Protein AF-A0A015U3M2-F1 (afdb_monomer_lite)

Secondary structure (DSSP, 8-state):
---HHHHHHHHHHHHHHHHHHS-HHHHHHHHHHHHS----HHHHHHHHGGG-SSHHHHHHTSSS-HHHHHHHHHHHHSS-HHHHHHHHHHHHHHHHHHHS---HHHHHHHTT-S-HHHHHHHHHHHHSS-HHHHHHHHHGGG-

Organism: NCBI:txid1339316

InterPro domains:
  IPR018060 AraC-like, DNA binding HTH domain [PF12833] (63-134)
  IPR018060 AraC-like, DNA binding HTH domain [PS01124] (39-137)
  IPR018060 AraC-like, DNA binding HTH domain [SM00342] (51-135)
  IPR050959 Multiple antibiotic resistance protein MarA-like [PTHR47504] (31-134)

Foldseek 3Di:
DDDVVVVVVVVVVVVCCCVVPDDPVRVCVVCVCVVVDDCDLVNLCVVCLLVDDAPVRSVVSDPDDPVVNQVVCCVVPVDGPRVVSVVVLVVVLLVDLQPDPDDPVRSCVSSVPPDLVSQQVVCCVPVVGGPVCSSCVRVVVVD

Radius of gyration: 20.4 Å; chains: 1; bounding box: 39×46×47 Å

Structure (mmCIF, N/CA/C/O backbone):
data_AF-A0A015U3M2-F1
#
_entry.id   AF-A0A015U3M2-F1
#
loop_
_atom_site.group_PDB
_atom_site.id
_atom_site.type_symbol
_atom_site.label_atom_id
_atom_site.label_alt_id
_atom_site.label_comp_id
_atom_site.label_asym_id
_atom_site.label_entity_id
_atom_site.label_seq_id
_atom_site.pdbx_PDB_ins_code
_atom_site.Cartn_x
_atom_site.Cartn_y
_atom_site.Cartn_z
_atom_site.occupancy
_atom_site.B_iso_or_equiv
_atom_site.auth_seq_id
_atom_site.auth_comp_id
_atom_site.auth_asym_id
_atom_site.auth_atom_id
_atom_site.pdbx_PDB_model_num
ATOM 1 N N . MET A 1 1 ? -11.155 -20.130 -9.141 1.00 50.12 1 MET A N 1
ATOM 2 C CA . MET A 1 1 ? -9.949 -20.982 -9.082 1.00 50.12 1 MET A CA 1
ATOM 3 C C . MET A 1 1 ? -8.779 -20.087 -8.721 1.00 50.12 1 MET A C 1
ATOM 5 O O . MET A 1 1 ? -8.049 -19.676 -9.605 1.00 50.12 1 MET A O 1
ATOM 9 N N . ASP A 1 2 ? -8.677 -19.714 -7.447 1.00 54.12 2 ASP A N 1
ATOM 10 C CA . ASP A 1 2 ? -7.648 -18.795 -6.946 1.00 54.12 2 ASP A CA 1
ATOM 11 C C . ASP A 1 2 ? -6.931 -19.507 -5.792 1.00 54.12 2 ASP A C 1
ATOM 13 O O . ASP A 1 2 ? -7.179 -19.276 -4.612 1.00 54.12 2 ASP A O 1
ATOM 17 N N . CYS A 1 3 ? -6.177 -20.550 -6.148 1.00 82.12 3 CYS A N 1
ATOM 18 C CA . CYS A 1 3 ? -5.460 -21.386 -5.193 1.00 82.12 3 CYS A CA 1
ATOM 19 C C . CYS A 1 3 ? -3.972 -21.095 -5.348 1.00 82.12 3 CYS A C 1
ATOM 21 O O . CYS A 1 3 ? -3.348 -21.538 -6.314 1.00 82.12 3 CYS A O 1
ATOM 23 N N . GLY A 1 4 ? -3.398 -20.360 -4.391 1.00 81.06 4 GLY A N 1
ATOM 24 C CA . GLY A 1 4 ? -1.982 -19.984 -4.416 1.00 81.06 4 GLY A CA 1
ATOM 25 C C . GLY A 1 4 ? -1.049 -21.185 -4.585 1.00 81.06 4 GLY A C 1
ATOM 26 O O . GLY A 1 4 ? -0.100 -21.113 -5.356 1.00 81.06 4 GLY A O 1
ATOM 27 N N . HIS A 1 5 ? -1.378 -22.323 -3.964 1.00 87.00 5 HIS A N 1
ATOM 28 C CA . HIS A 1 5 ? -0.614 -23.563 -4.111 1.00 87.00 5 HIS A CA 1
ATOM 29 C C . HIS A 1 5 ? -0.595 -24.083 -5.558 1.00 87.00 5 HIS A C 1
ATOM 31 O O . HIS A 1 5 ? 0.469 -24.404 -6.086 1.00 87.00 5 HIS A O 1
ATOM 37 N N . PHE A 1 6 ? -1.754 -24.112 -6.225 1.00 88.31 6 PHE A N 1
ATOM 38 C CA . PHE A 1 6 ? -1.851 -24.529 -7.625 1.00 88.31 6 PHE A CA 1
ATOM 39 C C . PHE A 1 6 ? -1.076 -23.581 -8.551 1.00 88.31 6 PHE A C 1
ATOM 41 O O . PHE A 1 6 ? -0.348 -24.034 -9.431 1.00 88.31 6 PHE A O 1
ATOM 48 N N . HIS A 1 7 ? -1.155 -22.268 -8.309 1.00 90.12 7 HIS A N 1
ATOM 49 C CA . HIS A 1 7 ? -0.371 -21.287 -9.062 1.00 90.12 7 HIS A CA 1
ATOM 50 C C . HIS A 1 7 ? 1.137 -21.467 -8.869 1.00 90.12 7 HIS A C 1
ATOM 52 O O . HIS A 1 7 ? 1.882 -21.381 -9.844 1.00 90.12 7 HIS A O 1
ATOM 58 N N . THR A 1 8 ? 1.595 -21.766 -7.650 1.00 91.69 8 THR A N 1
ATOM 59 C CA . THR A 1 8 ? 3.008 -22.069 -7.388 1.00 91.69 8 THR A CA 1
ATOM 60 C C . THR A 1 8 ? 3.470 -23.316 -8.141 1.00 91.69 8 THR A C 1
ATOM 62 O O . THR A 1 8 ? 4.552 -23.296 -8.725 1.00 91.69 8 THR A O 1
ATOM 65 N N . LEU A 1 9 ? 2.655 -24.376 -8.182 1.00 94.19 9 LEU A N 1
ATOM 66 C CA . LEU A 1 9 ? 2.998 -25.604 -8.903 1.00 94.19 9 LEU A CA 1
ATOM 67 C C . LEU A 1 9 ? 3.131 -25.353 -10.413 1.00 94.19 9 LEU A C 1
ATOM 69 O O . LEU A 1 9 ? 4.136 -25.729 -11.012 1.00 94.19 9 LEU A O 1
ATOM 73 N N . LEU A 1 10 ? 2.172 -24.635 -11.008 1.00 94.88 10 LEU A N 1
ATOM 74 C CA . LEU A 1 10 ? 2.225 -24.263 -12.426 1.00 94.88 10 LEU A CA 1
ATOM 75 C C . LEU A 1 10 ? 3.436 -23.381 -12.754 1.00 94.88 10 LEU A C 1
ATOM 77 O O . LEU A 1 10 ? 4.066 -23.554 -13.795 1.00 94.88 10 LEU A O 1
ATOM 81 N N . GLN A 1 11 ? 3.785 -22.442 -11.869 1.00 93.50 11 GLN A N 1
ATOM 82 C CA . GLN A 1 11 ? 4.982 -21.619 -12.043 1.00 93.50 11 GLN A CA 1
ATOM 83 C C . GLN A 1 11 ? 6.251 -22.475 -12.049 1.00 93.50 11 GLN A C 1
ATOM 85 O O . GLN A 1 11 ? 7.113 -22.279 -12.904 1.00 93.50 11 GLN A O 1
ATOM 90 N N 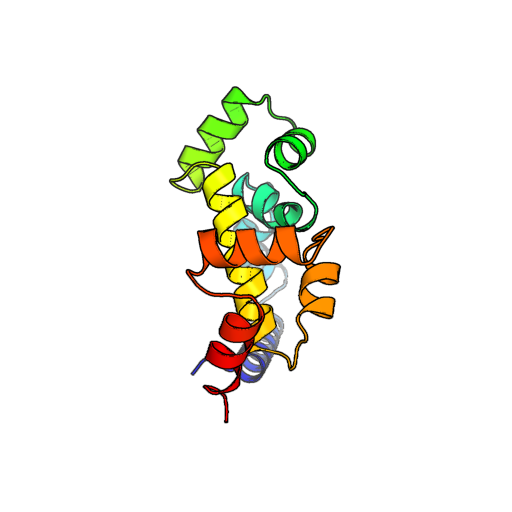. GLN A 1 12 ? 6.371 -23.430 -11.125 1.00 94.81 12 GLN A N 1
ATOM 91 C CA . GLN A 1 12 ? 7.520 -24.335 -11.073 1.00 94.81 12 GLN A CA 1
ATOM 92 C C . GLN A 1 12 ? 7.627 -25.184 -12.341 1.00 94.81 12 GLN A C 1
ATOM 94 O O . GLN A 1 12 ? 8.703 -25.250 -12.935 1.00 94.81 12 GLN A O 1
ATOM 99 N N . GLU A 1 13 ? 6.519 -25.781 -12.783 1.00 96.75 13 GLU A N 1
ATOM 100 C CA . GLU A 1 13 ? 6.469 -26.582 -14.008 1.00 96.75 13 GLU A CA 1
ATOM 101 C C . GLU A 1 13 ? 6.893 -25.764 -15.234 1.00 96.75 13 GLU A C 1
ATOM 103 O O . GLU A 1 13 ? 7.769 -26.188 -15.989 1.00 96.75 13 GLU A O 1
ATOM 108 N N . LEU A 1 14 ? 6.371 -24.543 -15.377 1.00 95.25 14 LEU A N 1
ATOM 109 C CA . LEU A 1 14 ? 6.773 -23.623 -16.438 1.00 95.25 14 LEU A CA 1
ATOM 110 C C . LEU A 1 14 ? 8.288 -23.365 -16.428 1.00 95.25 14 LEU A C 1
ATOM 112 O O . LEU A 1 14 ? 8.923 -23.421 -17.479 1.00 95.25 14 LEU A O 1
ATOM 116 N N . PHE A 1 15 ? 8.896 -23.117 -15.262 1.00 93.75 15 PHE A N 1
ATOM 117 C CA . PHE A 1 15 ? 10.345 -22.907 -15.173 1.00 93.75 15 PHE A CA 1
ATOM 118 C C . PHE A 1 15 ? 11.156 -24.153 -15.546 1.00 93.75 15 PHE A C 1
ATOM 120 O O . PHE A 1 15 ? 12.223 -24.012 -16.149 1.00 93.75 15 PHE A O 1
ATOM 127 N N . PHE A 1 16 ? 10.675 -25.356 -15.221 1.00 95.56 16 PHE A N 1
ATOM 128 C CA . PHE A 1 16 ? 11.313 -26.598 -15.663 1.00 95.56 16 PHE A CA 1
ATOM 129 C C . PHE A 1 16 ? 11.241 -26.761 -17.178 1.00 95.56 16 PHE A C 1
ATOM 131 O O . PHE A 1 16 ? 12.264 -27.053 -17.794 1.00 95.56 16 PHE A O 1
ATOM 138 N N . LEU A 1 17 ? 10.077 -26.513 -17.784 1.00 96.25 17 LEU A N 1
ATOM 139 C CA . LEU A 1 17 ? 9.908 -26.568 -19.236 1.00 96.25 17 LEU A CA 1
ATOM 140 C C . LEU A 1 17 ? 10.824 -25.555 -19.930 1.00 96.25 17 LEU A C 1
ATOM 142 O O . LEU A 1 17 ? 11.570 -25.909 -20.838 1.00 96.25 17 LEU A O 1
ATOM 146 N N . LEU A 1 18 ? 10.846 -24.311 -19.454 1.00 95.75 18 LEU A N 1
ATOM 147 C CA . LEU A 1 18 ? 11.713 -23.278 -20.013 1.00 95.75 18 LEU A CA 1
ATOM 148 C C . LEU A 1 18 ? 13.195 -23.673 -19.939 1.00 95.75 18 LEU A C 1
ATOM 150 O O . LEU A 1 18 ? 13.907 -23.545 -20.927 1.00 95.75 18 LEU A O 1
ATOM 154 N N . ARG A 1 19 ? 13.660 -24.213 -18.807 1.00 93.75 19 ARG A N 1
ATOM 155 C CA . ARG A 1 19 ? 15.057 -24.664 -18.655 1.00 93.75 19 ARG A CA 1
ATOM 156 C C . ARG A 1 19 ? 15.386 -25.947 -19.421 1.00 93.75 19 ARG A C 1
ATOM 158 O O . ARG A 1 19 ? 16.551 -26.160 -19.733 1.00 93.75 19 ARG A O 1
ATOM 165 N N . GLY A 1 20 ? 14.403 -26.816 -19.647 1.00 95.81 20 GLY A N 1
ATOM 166 C CA . GLY A 1 20 ? 14.589 -28.099 -20.324 1.00 95.81 20 GLY A CA 1
ATOM 167 C C . GLY A 1 20 ? 14.564 -27.997 -21.848 1.00 95.81 20 GLY A C 1
ATOM 168 O O . GLY A 1 20 ? 15.225 -28.790 -22.512 1.00 95.81 20 GLY A O 1
ATOM 169 N N . PHE A 1 21 ? 13.820 -27.030 -22.393 1.00 96.69 21 PHE A N 1
ATOM 170 C CA . PHE A 1 21 ? 13.575 -26.912 -23.834 1.00 96.69 21 PHE A CA 1
ATOM 171 C C . PHE A 1 21 ? 14.266 -25.724 -24.514 1.00 96.69 21 PHE A C 1
ATOM 173 O O . PHE A 1 21 ? 14.289 -25.693 -25.740 1.00 96.69 21 PHE A O 1
ATOM 180 N N . TYR A 1 22 ? 14.832 -24.776 -23.761 1.00 95.94 22 TYR A N 1
ATOM 181 C CA . TYR A 1 22 ? 15.478 -23.587 -24.324 1.00 95.94 22 TYR A CA 1
ATOM 182 C C . TYR A 1 22 ? 16.903 -23.416 -23.803 1.00 95.94 22 TYR A C 1
ATOM 184 O O . TYR A 1 22 ? 17.211 -23.708 -22.643 1.00 95.94 22 TYR A O 1
ATOM 192 N N . LEU A 1 23 ? 17.772 -22.892 -24.663 1.00 96.75 23 LEU A N 1
ATOM 193 C CA . LEU A 1 23 ? 19.136 -22.524 -24.310 1.00 96.75 23 LEU A CA 1
ATOM 194 C C . LEU A 1 23 ? 19.156 -21.290 -23.402 1.00 96.75 23 LEU A C 1
ATOM 196 O O . LEU A 1 23 ? 18.218 -20.489 -23.356 1.00 96.75 23 LEU A O 1
ATOM 200 N N . LYS A 1 24 ? 20.266 -21.099 -22.683 1.00 92.81 24 LYS A N 1
ATOM 201 C CA . LYS A 1 24 ? 20.422 -19.955 -21.772 1.00 92.81 24 LYS A CA 1
ATOM 202 C C . LYS A 1 24 ? 20.322 -18.624 -22.510 1.00 92.81 24 LYS A C 1
ATOM 204 O O . LYS A 1 24 ? 19.780 -17.674 -21.957 1.00 92.81 24 LYS A O 1
ATOM 209 N N . GLU A 1 25 ? 20.817 -18.564 -23.738 1.00 93.69 25 GLU A N 1
ATOM 210 C CA . GLU A 1 25 ? 20.817 -17.379 -24.591 1.00 93.69 25 GLU A CA 1
ATOM 211 C C . GLU A 1 25 ? 19.397 -17.037 -25.062 1.00 93.69 25 GLU A C 1
ATOM 213 O O . GLU A 1 25 ? 18.998 -15.875 -25.030 1.00 93.69 25 GLU A O 1
ATOM 218 N N . GLU A 1 26 ? 18.601 -18.047 -25.422 1.00 94.12 26 GLU A N 1
ATOM 219 C CA . GLU A 1 26 ? 17.195 -17.883 -25.813 1.00 94.12 26 GLU A CA 1
ATOM 220 C C . GLU A 1 26 ? 16.346 -17.409 -24.633 1.00 94.12 26 GLU A C 1
ATOM 222 O O . GLU A 1 26 ? 15.552 -16.477 -24.764 1.00 94.12 26 GLU A O 1
ATOM 227 N N . LEU A 1 27 ? 16.564 -17.994 -23.452 1.00 94.19 27 LEU A N 1
ATOM 228 C CA . LEU A 1 27 ? 15.927 -17.536 -22.221 1.00 94.19 27 LEU A CA 1
ATOM 229 C C . LEU A 1 27 ? 16.376 -16.119 -21.852 1.00 94.19 27 LEU A C 1
ATOM 231 O O . LEU A 1 27 ? 15.549 -15.306 -21.448 1.00 94.19 27 LEU A O 1
ATOM 235 N N . ALA A 1 28 ? 17.661 -15.792 -22.009 1.00 89.25 28 ALA A N 1
ATOM 236 C CA . ALA A 1 28 ? 18.166 -14.448 -21.752 1.00 89.25 28 ALA A CA 1
ATOM 237 C C . ALA A 1 28 ? 17.504 -13.415 -22.672 1.00 89.25 28 ALA A C 1
ATOM 239 O O . ALA A 1 28 ? 17.102 -12.363 -22.187 1.00 89.25 28 ALA A O 1
ATOM 240 N N . LEU A 1 29 ? 17.324 -13.725 -23.960 1.00 91.06 29 LEU A N 1
ATOM 241 C CA . LEU A 1 29 ? 16.599 -12.871 -24.905 1.00 91.06 29 LEU A CA 1
ATOM 242 C C . LEU A 1 29 ? 15.116 -12.737 -24.539 1.00 91.06 29 LEU A C 1
ATOM 244 O O . LEU A 1 29 ? 14.593 -11.623 -24.519 1.00 91.06 29 LEU A O 1
ATOM 248 N N . LEU A 1 30 ? 14.455 -13.847 -24.197 1.00 91.38 30 LEU A N 1
ATOM 249 C CA . LEU A 1 30 ? 13.050 -13.866 -23.784 1.00 91.38 30 LEU A CA 1
ATOM 250 C C . LEU A 1 30 ? 12.806 -12.993 -22.544 1.00 91.38 30 LEU A C 1
ATOM 252 O O . LEU A 1 30 ? 11.840 -12.232 -22.495 1.00 91.38 30 LEU A O 1
ATOM 256 N N . PHE A 1 31 ? 13.683 -13.094 -21.544 1.00 89.38 31 PHE A N 1
ATOM 257 C CA . PHE A 1 31 ? 13.555 -12.369 -20.282 1.00 89.38 31 PHE A CA 1
ATOM 258 C C . PHE A 1 31 ? 14.240 -11.003 -20.280 1.00 89.38 31 PHE A C 1
ATOM 260 O O . PHE A 1 31 ? 14.065 -10.257 -19.316 1.00 89.38 31 PHE A O 1
ATOM 267 N N . HIS A 1 32 ? 14.975 -10.639 -21.335 1.00 84.12 32 HIS A N 1
ATOM 268 C CA . HIS A 1 32 ? 15.700 -9.372 -21.411 1.00 84.12 32 HIS A CA 1
ATOM 269 C C . HIS A 1 32 ? 14.816 -8.167 -21.055 1.00 84.12 32 HIS A C 1
ATOM 271 O O . HIS A 1 32 ? 15.219 -7.418 -20.173 1.00 84.12 32 HIS A O 1
ATOM 277 N N . PRO A 1 33 ? 13.587 -7.999 -21.592 1.00 81.62 33 PRO A N 1
ATOM 278 C CA . PRO A 1 33 ? 12.744 -6.848 -21.253 1.00 81.62 33 PRO A CA 1
ATOM 279 C C . PRO A 1 33 ? 12.347 -6.762 -19.774 1.00 81.62 33 PRO A C 1
ATOM 281 O O . PRO A 1 33 ? 11.973 -5.692 -19.314 1.00 81.62 33 PRO A O 1
ATOM 284 N N . ILE A 1 34 ? 12.394 -7.878 -19.042 1.00 80.50 34 ILE A N 1
ATOM 285 C CA . ILE A 1 34 ? 12.081 -7.947 -17.610 1.00 80.50 34 ILE A CA 1
ATOM 286 C C . ILE A 1 34 ? 13.351 -7.712 -16.784 1.00 80.50 34 ILE A C 1
ATOM 288 O O . ILE A 1 34 ? 13.321 -6.974 -15.806 1.00 80.50 34 ILE A O 1
ATOM 292 N N . ILE A 1 35 ? 14.469 -8.330 -17.178 1.00 76.31 35 ILE A N 1
ATOM 293 C CA . ILE A 1 35 ? 15.748 -8.272 -16.452 1.00 76.31 35 ILE A CA 1
ATOM 294 C C . ILE A 1 35 ? 16.439 -6.917 -16.648 1.00 76.31 35 ILE A C 1
ATOM 296 O O . ILE A 1 35 ? 17.026 -6.384 -15.711 1.00 76.31 35 ILE A O 1
ATOM 300 N N . SER A 1 36 ? 16.379 -6.361 -17.858 1.00 67.25 36 SER A N 1
ATOM 301 C CA . SER A 1 36 ? 16.975 -5.072 -18.213 1.00 67.25 36 SER A CA 1
ATOM 302 C C . SER A 1 36 ? 16.031 -3.895 -17.968 1.00 67.25 36 SER A C 1
ATOM 304 O O . SER A 1 36 ? 16.362 -2.773 -18.352 1.00 67.25 36 SER A O 1
ATOM 306 N N . ALA A 1 37 ? 14.835 -4.134 -17.420 1.00 67.25 37 ALA A N 1
ATOM 307 C CA . ALA A 1 37 ? 13.932 -3.052 -17.075 1.00 67.25 37 ALA A CA 1
ATOM 308 C C . ALA A 1 37 ? 14.589 -2.207 -15.982 1.00 67.25 37 ALA A C 1
ATOM 310 O O . ALA A 1 37 ? 14.841 -2.686 -14.874 1.00 67.25 37 ALA A O 1
ATOM 311 N N . GLU A 1 38 ? 14.860 -0.938 -16.285 1.00 64.19 38 GLU A N 1
ATOM 312 C CA . GLU A 1 38 ? 15.120 0.033 -15.232 1.00 64.19 38 GLU A CA 1
ATOM 313 C C . GLU A 1 38 ? 13.942 0.021 -14.258 1.00 64.19 38 GLU A C 1
ATOM 315 O O . GLU A 1 38 ? 12.781 -0.052 -14.672 1.00 64.19 38 GLU A O 1
ATOM 320 N N . LEU A 1 39 ? 14.255 0.083 -12.961 1.00 70.25 39 LEU A N 1
ATOM 321 C CA . LEU A 1 39 ? 13.266 0.063 -11.891 1.00 70.25 39 LEU A CA 1
ATOM 322 C C . LEU A 1 39 ? 12.255 1.180 -12.153 1.00 70.25 39 LEU A C 1
ATOM 324 O O . LEU A 1 39 ? 12.574 2.367 -12.037 1.00 70.25 39 LEU A O 1
ATOM 328 N N . THR A 1 40 ? 11.041 0.811 -12.562 1.00 86.44 40 THR A N 1
ATOM 329 C CA . THR A 1 40 ? 10.071 1.824 -12.957 1.00 86.44 40 THR A CA 1
ATOM 330 C C . THR A 1 40 ? 9.643 2.601 -11.718 1.00 86.44 40 THR A C 1
ATOM 332 O O . THR A 1 40 ? 9.707 2.115 -10.585 1.00 86.44 40 THR A O 1
ATOM 335 N N . PHE A 1 41 ? 9.121 3.813 -11.913 1.00 90.94 41 PHE A N 1
ATOM 336 C CA . PHE A 1 41 ? 8.505 4.559 -10.813 1.00 90.94 41 PHE A CA 1
ATOM 337 C C . PHE A 1 41 ? 7.445 3.717 -10.074 1.00 90.94 41 PHE A C 1
ATOM 339 O O . PHE A 1 41 ? 7.291 3.818 -8.857 1.00 90.94 41 PHE A O 1
ATOM 346 N N . LYS A 1 42 ? 6.731 2.849 -10.804 1.00 91.69 42 LYS A N 1
ATOM 347 C CA . LYS A 1 42 ? 5.735 1.942 -10.235 1.00 91.69 42 LYS A CA 1
ATOM 348 C C . LYS A 1 42 ? 6.380 0.889 -9.331 1.00 91.69 42 LYS A C 1
ATOM 350 O O . LYS A 1 42 ? 5.892 0.697 -8.218 1.00 91.69 42 LYS A O 1
ATOM 355 N N . ASP A 1 43 ? 7.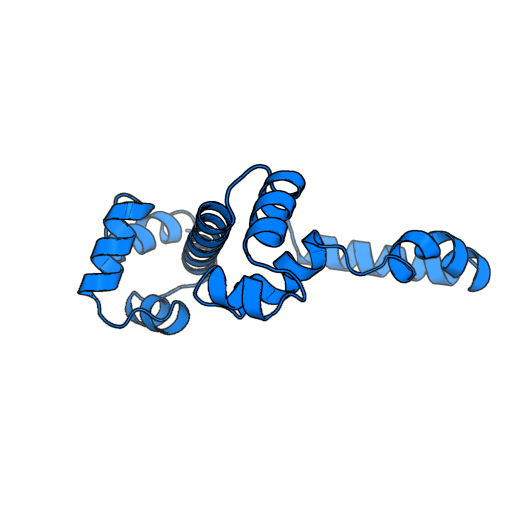475 0.272 -9.768 1.00 91.12 43 ASP A N 1
ATOM 356 C CA . ASP A 1 43 ? 8.213 -0.726 -8.981 1.00 91.12 43 ASP A CA 1
ATOM 357 C C . ASP A 1 43 ? 8.809 -0.103 -7.719 1.00 91.12 43 ASP A C 1
ATOM 359 O O . ASP A 1 43 ? 8.708 -0.677 -6.635 1.00 91.12 43 ASP A O 1
ATOM 363 N N . PHE A 1 44 ? 9.333 1.123 -7.827 1.00 93.31 44 PHE A N 1
ATOM 364 C CA . PHE A 1 44 ? 9.802 1.895 -6.679 1.00 93.31 44 PHE A CA 1
ATOM 365 C C . PHE A 1 44 ? 8.693 2.083 -5.633 1.00 93.31 44 PHE A C 1
ATOM 367 O O . PHE A 1 44 ? 8.904 1.814 -4.449 1.00 93.31 44 PHE A O 1
ATOM 374 N N . VAL A 1 45 ? 7.501 2.520 -6.052 1.00 95.12 45 VAL A N 1
ATOM 375 C CA . VAL A 1 45 ? 6.372 2.733 -5.135 1.00 95.12 45 VAL A CA 1
ATOM 376 C C . VAL A 1 45 ? 5.918 1.410 -4.514 1.00 95.12 45 VAL A C 1
ATOM 378 O O . VAL A 1 45 ? 5.771 1.334 -3.293 1.00 95.12 45 VAL A O 1
ATOM 381 N N . ILE A 1 46 ? 5.735 0.358 -5.320 1.00 93.19 46 ILE A N 1
ATOM 382 C CA . ILE A 1 46 ? 5.276 -0.960 -4.847 1.00 93.19 46 ILE A CA 1
ATOM 383 C C . ILE A 1 46 ? 6.295 -1.596 -3.885 1.00 93.19 46 ILE A C 1
ATOM 385 O O . ILE A 1 46 ? 5.901 -2.191 -2.885 1.00 93.19 46 ILE A O 1
ATOM 389 N N . GLY A 1 47 ? 7.596 -1.428 -4.125 1.00 92.25 47 GLY A N 1
ATOM 390 C CA . GLY A 1 47 ? 8.649 -1.973 -3.265 1.00 92.25 47 GLY A CA 1
ATOM 391 C C . GLY A 1 47 ? 8.846 -1.236 -1.933 1.00 92.25 47 GLY A C 1
ATOM 392 O O . GLY A 1 47 ? 9.464 -1.784 -1.015 1.00 92.25 47 GLY A O 1
ATOM 393 N N . ASN A 1 48 ? 8.338 -0.004 -1.803 1.00 92.81 48 ASN A N 1
ATOM 394 C CA . ASN A 1 48 ? 8.595 0.846 -0.635 1.00 92.81 48 ASN A CA 1
ATOM 395 C C . ASN A 1 48 ? 7.350 1.232 0.170 1.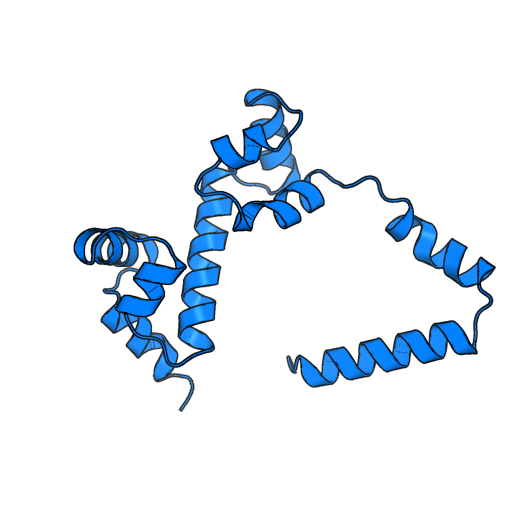00 92.81 48 ASN A C 1
ATOM 397 O O . ASN A 1 48 ? 7.499 1.600 1.333 1.00 92.81 48 ASN A O 1
ATOM 401 N N . TYR A 1 49 ? 6.132 1.121 -0.372 1.00 93.2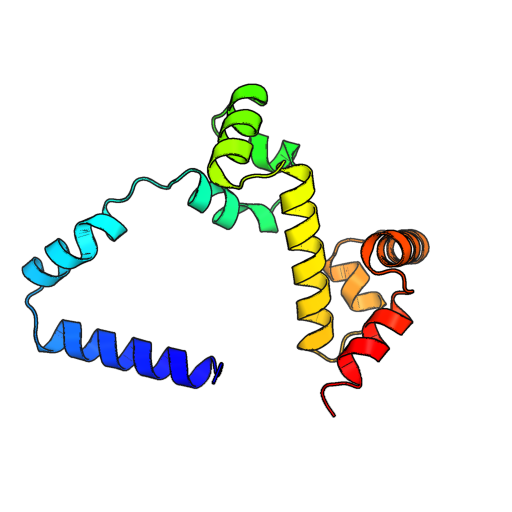5 49 TYR A N 1
ATOM 402 C CA . TYR A 1 49 ? 4.943 1.636 0.320 1.00 93.25 49 TYR A CA 1
ATOM 403 C C . TYR A 1 49 ? 4.648 0.982 1.677 1.00 93.25 49 TYR A C 1
ATOM 405 O O . TYR A 1 49 ? 4.085 1.635 2.549 1.00 93.25 49 TYR A O 1
ATOM 413 N N . PHE A 1 50 ? 5.036 -0.280 1.882 1.00 88.50 50 PHE A N 1
ATOM 414 C CA . PHE A 1 50 ? 4.874 -0.962 3.172 1.00 88.50 50 PHE A CA 1
ATOM 415 C C . PHE A 1 50 ? 5.849 -0.474 4.252 1.00 88.50 50 PHE A C 1
ATOM 417 O O . PHE A 1 50 ? 5.625 -0.713 5.434 1.00 88.50 50 PHE A O 1
ATOM 424 N N . LYS A 1 51 ? 6.941 0.192 3.863 1.00 87.94 51 LYS A N 1
ATOM 425 C CA . LYS A 1 51 ? 8.007 0.635 4.776 1.00 87.94 51 LYS A CA 1
ATOM 426 C C . LYS A 1 51 ? 7.767 2.042 5.327 1.00 87.94 51 LYS A C 1
ATOM 428 O O . LYS A 1 51 ? 8.530 2.502 6.171 1.00 87.94 51 LYS A O 1
ATOM 433 N N . VAL A 1 52 ? 6.739 2.728 4.836 1.00 88.75 52 VAL A N 1
ATOM 434 C CA . VAL A 1 52 ? 6.495 4.153 5.075 1.00 88.75 52 VAL A CA 1
ATOM 435 C C . VAL A 1 52 ? 5.151 4.387 5.749 1.00 88.75 52 VAL A C 1
ATOM 437 O O . VAL A 1 52 ? 4.185 3.668 5.501 1.00 88.75 52 VAL A O 1
ATOM 440 N N . SER A 1 53 ? 5.068 5.425 6.582 1.00 83.44 53 SER A N 1
ATOM 441 C CA . SER A 1 53 ? 3.827 5.775 7.287 1.00 83.44 53 SER A CA 1
ATOM 442 C C . SER A 1 53 ? 3.014 6.824 6.530 1.00 83.44 53 SER A C 1
ATOM 444 O O . SER A 1 53 ? 1.795 6.912 6.693 1.00 83.44 53 SER A O 1
ATOM 446 N N . ASN A 1 54 ? 3.672 7.648 5.712 1.00 89.19 54 ASN A N 1
ATOM 447 C CA . ASN A 1 54 ? 3.030 8.731 4.980 1.00 89.19 54 ASN A CA 1
ATOM 448 C C . ASN A 1 54 ? 3.679 8.985 3.605 1.00 89.19 54 ASN A C 1
ATOM 450 O O . ASN A 1 54 ? 4.721 8.434 3.260 1.00 89.19 54 ASN A O 1
ATOM 454 N N . VAL A 1 55 ? 3.045 9.845 2.801 1.00 93.62 55 VAL A N 1
ATOM 455 C CA . VAL A 1 55 ? 3.520 10.163 1.443 1.00 93.62 55 VAL A CA 1
ATOM 456 C C . VAL A 1 55 ? 4.878 10.873 1.452 1.00 93.62 55 VAL A C 1
ATOM 458 O O . VAL A 1 55 ? 5.668 10.650 0.544 1.00 93.62 55 VAL A O 1
ATOM 461 N N . ASN A 1 56 ? 5.171 11.723 2.443 1.00 93.81 56 ASN A N 1
ATOM 462 C CA . ASN A 1 56 ? 6.458 12.423 2.496 1.00 93.81 56 ASN A CA 1
ATOM 463 C C . ASN A 1 56 ? 7.617 11.452 2.731 1.00 93.81 56 ASN A C 1
ATOM 465 O O . ASN A 1 56 ? 8.666 11.649 2.128 1.00 93.81 56 ASN A O 1
ATOM 469 N N . ASP A 1 57 ? 7.416 10.404 3.532 1.00 93.06 57 ASP A N 1
ATOM 470 C CA . ASP A 1 57 ? 8.406 9.335 3.708 1.00 93.06 57 ASP A CA 1
ATOM 471 C C . ASP A 1 57 ? 8.651 8.600 2.377 1.00 93.06 57 ASP A C 1
ATOM 473 O O . ASP A 1 57 ? 9.778 8.279 2.021 1.00 93.06 57 ASP A O 1
ATOM 477 N N . LEU A 1 58 ? 7.598 8.364 1.586 1.00 94.06 58 LEU A N 1
ATOM 478 C CA . LEU A 1 58 ? 7.750 7.756 0.261 1.00 94.06 58 LEU A CA 1
ATOM 479 C C . LEU A 1 58 ? 8.508 8.675 -0.709 1.00 94.06 58 LEU A C 1
ATOM 481 O O . LEU A 1 58 ? 9.289 8.200 -1.530 1.00 94.06 58 LEU A O 1
ATOM 485 N N . ILE A 1 59 ? 8.289 9.989 -0.607 1.00 95.06 59 ILE A N 1
ATOM 486 C CA . ILE A 1 59 ? 9.005 10.989 -1.404 1.00 95.06 59 ILE A CA 1
ATOM 487 C C . ILE A 1 59 ? 10.473 11.072 -0.981 1.00 95.06 59 ILE A C 1
ATOM 489 O O . ILE A 1 59 ? 11.323 11.193 -1.854 1.00 95.06 59 ILE A O 1
ATOM 493 N N . SER A 1 60 ? 10.797 10.996 0.313 1.00 93.88 60 SER A N 1
ATOM 494 C CA . SER A 1 60 ? 12.191 11.064 0.778 1.00 93.88 60 SER A CA 1
ATOM 495 C C . SER A 1 60 ? 13.013 9.839 0.381 1.00 93.88 60 SER A C 1
ATOM 497 O O . SER A 1 60 ? 14.221 9.956 0.205 1.00 93.88 60 SER A O 1
ATOM 499 N N . LEU A 1 61 ? 12.364 8.687 0.189 1.00 92.81 61 LEU A N 1
ATOM 500 C CA . LEU A 1 61 ? 12.983 7.504 -0.413 1.00 92.81 61 LEU A CA 1
ATOM 501 C C . LEU A 1 61 ? 13.180 7.642 -1.929 1.00 92.81 61 LEU A C 1
ATOM 503 O O . LEU A 1 61 ? 13.895 6.843 -2.530 1.00 92.81 61 LEU A O 1
ATOM 507 N N . SER A 1 62 ? 12.533 8.624 -2.559 1.00 88.62 62 SER A N 1
ATOM 508 C CA . SER A 1 62 ? 12.682 8.904 -3.983 1.00 88.62 62 SER A CA 1
ATOM 509 C C . SER A 1 62 ? 13.770 9.953 -4.219 1.00 88.62 62 SER A C 1
ATOM 511 O O . SER A 1 62 ? 13.930 10.887 -3.439 1.00 88.62 62 SER A O 1
ATOM 513 N N . ASN A 1 63 ? 14.447 9.885 -5.365 1.00 86.19 63 ASN A N 1
ATOM 514 C CA . ASN A 1 63 ? 15.362 10.943 -5.816 1.00 86.19 63 ASN A CA 1
ATOM 515 C C . ASN A 1 63 ? 14.615 12.114 -6.494 1.00 86.19 63 ASN A C 1
ATOM 517 O O . ASN A 1 63 ? 15.168 12.802 -7.350 1.00 86.19 63 ASN A O 1
ATOM 521 N N . MET A 1 64 ? 13.332 12.317 -6.169 1.00 91.94 64 MET A N 1
ATOM 522 C CA . MET A 1 64 ? 12.458 13.297 -6.815 1.00 91.94 64 MET A CA 1
ATOM 523 C C . MET A 1 64 ? 12.072 14.414 -5.850 1.00 91.94 64 MET A C 1
ATOM 525 O O . MET A 1 64 ? 11.801 14.193 -4.671 1.00 91.94 64 MET A O 1
ATOM 529 N N . CYS A 1 65 ? 11.941 15.633 -6.370 1.00 94.31 65 CYS A N 1
ATOM 530 C CA . CYS A 1 65 ? 11.277 16.693 -5.624 1.00 94.31 65 CYS A CA 1
ATOM 531 C C . CYS A 1 65 ? 9.764 16.415 -5.511 1.00 94.31 65 CYS A C 1
ATOM 533 O O . CYS A 1 65 ? 9.171 15.707 -6.331 1.00 94.31 65 CYS A O 1
ATOM 535 N N . LYS A 1 66 ? 9.118 17.009 -4.496 1.00 95.50 66 LYS A N 1
ATOM 536 C CA . LYS A 1 66 ? 7.700 16.758 -4.177 1.00 95.50 66 LYS A CA 1
ATOM 537 C C . LYS A 1 66 ? 6.770 16.963 -5.376 1.00 95.50 66 LYS A C 1
ATOM 539 O O . LYS A 1 66 ? 5.917 16.118 -5.626 1.00 95.50 66 LYS A O 1
ATOM 544 N N . SER A 1 67 ? 6.917 18.068 -6.110 1.00 96.00 67 SER A N 1
ATOM 545 C CA . SER A 1 67 ? 6.052 18.392 -7.254 1.00 96.00 67 SER A CA 1
ATOM 546 C C . SER A 1 67 ? 6.153 17.339 -8.358 1.00 96.00 67 SER A C 1
ATOM 548 O O . SER A 1 67 ? 5.131 16.790 -8.769 1.00 96.00 67 SER A O 1
ATOM 550 N N . SER A 1 68 ? 7.375 16.996 -8.773 1.00 95.19 68 SER A N 1
ATOM 551 C CA . SER A 1 68 ? 7.622 15.964 -9.783 1.00 95.19 68 SER A CA 1
ATOM 552 C C . SER A 1 68 ? 7.100 14.602 -9.341 1.00 95.19 68 SER A C 1
ATOM 554 O O . SER A 1 68 ? 6.489 13.897 -10.143 1.00 95.19 68 SER A O 1
ATOM 556 N N . PHE A 1 69 ? 7.270 14.251 -8.062 1.00 96.62 69 PHE A N 1
ATOM 557 C CA . PHE A 1 69 ? 6.729 13.012 -7.516 1.00 96.62 69 PHE A CA 1
ATOM 558 C C . PHE A 1 69 ? 5.204 12.965 -7.628 1.00 96.62 69 PHE A C 1
ATOM 560 O O . PHE A 1 69 ? 4.665 11.999 -8.154 1.00 96.62 69 PHE A O 1
ATOM 567 N N . TYR A 1 70 ? 4.488 14.001 -7.178 1.00 96.44 70 TYR A N 1
ATOM 568 C CA . TYR A 1 70 ? 3.023 14.013 -7.234 1.00 96.44 70 TYR A CA 1
ATOM 569 C C . TYR A 1 70 ? 2.486 13.960 -8.668 1.00 96.44 70 TYR A C 1
ATOM 571 O O . TYR A 1 70 ? 1.530 13.223 -8.922 1.00 96.44 70 TYR A O 1
ATOM 579 N N . CYS A 1 71 ? 3.104 14.698 -9.597 1.00 95.88 71 CYS A N 1
ATOM 580 C CA . CYS A 1 71 ? 2.752 14.641 -11.015 1.00 95.88 71 CYS A CA 1
ATOM 581 C C . CYS A 1 71 ? 2.949 13.228 -11.570 1.00 95.88 71 CYS A C 1
ATOM 583 O O . CYS A 1 71 ? 2.001 12.644 -12.097 1.00 95.88 71 CYS A O 1
ATOM 585 N N . LYS A 1 72 ? 4.140 12.646 -11.372 1.00 95.38 72 LYS A N 1
ATOM 586 C CA . LYS A 1 72 ? 4.450 11.302 -11.869 1.00 95.38 72 LYS A CA 1
ATOM 587 C C . LYS A 1 72 ? 3.574 10.233 -11.226 1.00 95.38 72 LYS A C 1
ATOM 589 O O . LYS A 1 72 ? 3.118 9.315 -11.899 1.00 95.38 72 LYS A O 1
ATOM 594 N N . PHE A 1 73 ? 3.269 10.373 -9.939 1.00 96.88 73 PHE A N 1
ATOM 595 C CA . PHE A 1 73 ? 2.388 9.451 -9.236 1.00 96.88 73 PHE A CA 1
ATOM 596 C C . PHE A 1 73 ? 0.982 9.466 -9.824 1.00 96.88 73 PHE A C 1
ATOM 598 O O . PHE A 1 73 ? 0.421 8.407 -10.093 1.00 96.88 73 PHE A O 1
ATOM 605 N N . LYS A 1 74 ? 0.416 10.652 -10.068 1.00 96.25 74 LYS A N 1
ATOM 606 C CA . LYS A 1 74 ? -0.919 10.762 -10.661 1.00 96.25 74 LYS A CA 1
ATOM 607 C C . LYS A 1 74 ? -0.953 10.223 -12.093 1.00 96.25 74 LYS A C 1
ATOM 609 O O . LYS A 1 74 ? -1.928 9.573 -12.448 1.00 96.25 74 LYS A O 1
ATOM 614 N N . GLU A 1 75 ? 0.098 10.452 -12.879 1.00 95.19 75 GLU A N 1
ATOM 615 C CA . GLU A 1 75 ? 0.259 9.890 -14.228 1.00 95.19 75 GLU A CA 1
ATOM 616 C C . GLU A 1 75 ? 0.270 8.352 -14.205 1.00 95.19 75 GLU A C 1
ATOM 618 O O . GLU A 1 75 ? -0.460 7.719 -14.960 1.00 95.19 75 GLU A O 1
ATOM 623 N N . VAL A 1 76 ? 1.048 7.746 -13.302 1.00 94.38 76 VAL A N 1
ATOM 624 C CA . VAL A 1 76 ? 1.250 6.286 -13.251 1.00 94.38 76 VAL A CA 1
ATOM 625 C C . VAL A 1 76 ? 0.093 5.544 -12.570 1.00 94.38 76 VAL A C 1
ATOM 627 O O . VAL A 1 76 ? -0.258 4.438 -12.979 1.00 94.38 76 VAL A O 1
ATOM 630 N N . PHE A 1 77 ? -0.496 6.117 -11.517 1.00 94.56 77 PHE A N 1
ATOM 631 C CA . PHE A 1 77 ? -1.499 5.448 -10.674 1.00 94.56 77 PHE A CA 1
ATOM 632 C C . PHE A 1 77 ? -2.927 5.976 -10.861 1.00 94.56 77 PHE A C 1
ATOM 634 O O . PHE A 1 77 ? -3.858 5.428 -10.269 1.00 94.56 77 PHE A O 1
ATOM 641 N N . GLY A 1 78 ? -3.118 7.053 -11.627 1.00 96.19 78 GLY A N 1
ATOM 642 C CA . GLY A 1 78 ? -4.430 7.656 -11.885 1.00 96.19 78 GLY A CA 1
ATOM 643 C C . GLY A 1 78 ? -5.082 8.340 -10.675 1.00 96.19 78 GLY A C 1
ATOM 644 O O . GLY A 1 78 ? -6.215 8.806 -10.768 1.00 96.19 78 GLY A O 1
ATOM 645 N N . MET A 1 79 ? -4.401 8.416 -9.527 1.00 96.81 79 MET A N 1
ATOM 646 C CA . MET A 1 79 ? -4.915 9.013 -8.289 1.00 96.81 79 MET A CA 1
ATOM 647 C C . MET A 1 79 ? -3.798 9.659 -7.469 1.00 96.81 79 MET A C 1
ATOM 649 O O . MET A 1 79 ? -2.616 9.526 -7.785 1.00 96.81 79 MET A O 1
ATOM 653 N N . THR A 1 80 ? -4.156 10.374 -6.400 1.00 96.94 80 THR A N 1
ATOM 654 C CA . THR A 1 80 ? -3.144 10.988 -5.529 1.00 96.94 80 THR A CA 1
ATOM 655 C C . THR A 1 80 ? -2.427 9.933 -4.683 1.00 96.94 80 THR A C 1
ATOM 657 O O . THR A 1 80 ? -3.039 8.962 -4.236 1.00 96.94 80 THR A O 1
ATOM 660 N N . ALA A 1 81 ? -1.146 10.160 -4.381 1.00 95.81 81 ALA A N 1
ATOM 661 C CA . ALA A 1 81 ? -0.356 9.265 -3.531 1.00 95.81 81 ALA A CA 1
ATOM 662 C C . ALA A 1 81 ? -0.988 9.037 -2.147 1.00 95.81 81 ALA A C 1
ATOM 664 O O . ALA A 1 81 ? -0.966 7.925 -1.627 1.00 95.81 81 ALA A O 1
ATOM 665 N N . LYS A 1 82 ? -1.628 10.067 -1.576 1.00 95.06 82 LYS A N 1
ATOM 666 C CA . LYS A 1 82 ? -2.338 9.961 -0.293 1.00 95.06 82 LYS A CA 1
ATOM 667 C C . LYS A 1 82 ? -3.523 8.997 -0.378 1.00 95.06 82 LYS A C 1
ATOM 669 O O . LYS A 1 82 ? -3.662 8.133 0.482 1.00 95.06 82 LYS A O 1
ATOM 674 N N . GLN A 1 83 ? -4.362 9.136 -1.406 1.00 95.56 83 GLN A N 1
ATOM 675 C CA . GLN A 1 83 ? -5.492 8.227 -1.627 1.00 95.56 83 GLN A CA 1
ATOM 676 C C . GLN A 1 83 ? -5.009 6.801 -1.884 1.00 95.56 83 GLN A C 1
ATOM 678 O O . GLN A 1 83 ? -5.584 5.856 -1.351 1.00 95.56 83 GLN A O 1
ATOM 683 N N . TRP A 1 84 ? -3.935 6.650 -2.660 1.00 96.81 84 TRP A N 1
ATOM 684 C CA . TRP A 1 84 ? -3.382 5.344 -2.981 1.00 96.81 84 TRP A CA 1
ATOM 685 C C . TRP A 1 84 ? -2.824 4.634 -1.742 1.00 96.81 84 TRP A C 1
ATOM 687 O O . TRP A 1 84 ? -3.211 3.497 -1.488 1.00 96.81 84 TRP A O 1
ATOM 697 N N . LEU A 1 85 ? -2.002 5.304 -0.923 1.00 94.44 85 LEU A N 1
ATOM 698 C CA . LEU A 1 85 ? -1.482 4.729 0.326 1.00 94.44 85 LEU A CA 1
ATOM 699 C C . LEU A 1 85 ? -2.604 4.362 1.299 1.00 94.44 85 LEU A C 1
ATOM 701 O O . LEU A 1 85 ? -2.571 3.289 1.898 1.00 94.44 85 LEU A O 1
ATOM 705 N N . LEU A 1 86 ? -3.624 5.216 1.423 1.00 93.88 86 LEU A N 1
ATOM 706 C CA . LEU A 1 86 ? -4.797 4.910 2.239 1.00 93.88 86 LEU A CA 1
ATOM 707 C C . LEU A 1 86 ? -5.528 3.663 1.725 1.00 93.88 86 LEU A C 1
ATOM 709 O O . LEU A 1 86 ? -5.888 2.798 2.519 1.00 93.88 86 LEU A O 1
ATOM 713 N N . LYS A 1 87 ? -5.711 3.544 0.404 1.00 94.75 87 LYS A N 1
ATOM 714 C CA . LYS A 1 87 ? -6.318 2.361 -0.215 1.00 94.75 87 LYS A CA 1
ATOM 715 C C . LYS A 1 87 ? -5.512 1.102 0.099 1.00 94.75 87 LYS A C 1
ATOM 717 O O . LYS A 1 87 ? -6.110 0.116 0.511 1.00 94.75 87 LYS A O 1
ATOM 722 N N . GLN A 1 88 ? -4.184 1.140 -0.033 1.00 94.25 88 GLN A N 1
ATOM 723 C CA . GLN A 1 88 ? -3.345 -0.018 0.293 1.00 94.25 88 GLN A CA 1
ATOM 724 C C . GLN A 1 88 ? -3.427 -0.399 1.773 1.00 94.25 88 GLN A C 1
ATOM 726 O O . GLN A 1 88 ? -3.578 -1.576 2.090 1.00 94.25 88 GLN A O 1
ATOM 731 N N . ARG A 1 89 ? -3.398 0.585 2.682 1.00 93.00 89 ARG A N 1
ATOM 732 C CA . ARG A 1 89 ? -3.559 0.349 4.124 1.00 93.00 89 ARG A CA 1
ATOM 733 C C . ARG A 1 89 ? -4.901 -0.315 4.436 1.00 93.00 89 ARG A C 1
ATOM 735 O O . ARG A 1 89 ? -4.928 -1.307 5.155 1.00 93.00 89 ARG A O 1
ATOM 742 N N . ASN A 1 90 ? -5.993 0.188 3.860 1.00 94.50 90 ASN A N 1
ATOM 743 C CA . ASN A 1 90 ? -7.324 -0.389 4.049 1.00 94.50 90 ASN A CA 1
ATOM 744 C C . ASN A 1 90 ? -7.394 -1.831 3.535 1.00 94.50 90 ASN A C 1
ATOM 746 O O . ASN A 1 90 ? -7.893 -2.701 4.241 1.00 94.50 90 ASN A O 1
ATOM 750 N N . THR A 1 91 ? -6.865 -2.091 2.336 1.00 93.69 91 THR A N 1
ATOM 751 C CA . THR A 1 91 ? -6.796 -3.446 1.772 1.00 93.69 91 THR A CA 1
ATOM 752 C C . THR A 1 91 ? -5.983 -4.380 2.664 1.00 93.69 91 THR A C 1
ATOM 754 O O . THR A 1 91 ? -6.403 -5.507 2.896 1.00 93.69 91 THR A O 1
ATOM 757 N N . HIS A 1 92 ? -4.852 -3.921 3.207 1.00 92.06 92 HIS A N 1
ATOM 758 C CA . HIS A 1 92 ? -4.016 -4.740 4.082 1.00 92.06 92 HIS A CA 1
ATOM 759 C C . HIS A 1 92 ? -4.741 -5.108 5.386 1.00 92.06 92 HIS A C 1
ATOM 761 O O . HIS A 1 92 ? -4.742 -6.276 5.766 1.00 92.06 92 HIS A O 1
ATOM 767 N N . ILE A 1 93 ? -5.434 -4.151 6.014 1.00 93.38 93 ILE A N 1
ATOM 768 C CA . ILE A 1 93 ? -6.268 -4.413 7.199 1.00 93.38 93 ILE A CA 1
ATOM 769 C C . ILE A 1 93 ? -7.345 -5.452 6.877 1.00 93.38 93 ILE A C 1
ATOM 771 O O . ILE A 1 93 ? -7.507 -6.416 7.618 1.00 93.38 93 ILE A O 1
ATOM 775 N N . LEU A 1 94 ? -8.063 -5.285 5.763 1.00 92.88 94 LEU A N 1
ATOM 776 C CA . LEU A 1 94 ? -9.111 -6.225 5.362 1.00 92.88 94 LEU A CA 1
ATOM 777 C C . LEU A 1 94 ? -8.551 -7.626 5.114 1.00 92.88 94 LEU A C 1
ATOM 779 O O . LEU A 1 94 ? -9.111 -8.595 5.617 1.00 92.88 94 LEU A O 1
ATOM 783 N N . ASN A 1 95 ? -7.437 -7.736 4.388 1.00 90.56 95 ASN A N 1
ATOM 784 C CA . ASN A 1 95 ? -6.787 -9.019 4.133 1.00 90.56 95 ASN A CA 1
ATOM 785 C C . ASN A 1 95 ? -6.405 -9.710 5.440 1.00 90.56 95 ASN A C 1
ATOM 787 O O . ASN A 1 95 ? -6.740 -10.875 5.614 1.00 90.56 95 ASN A O 1
ATOM 791 N N . LYS A 1 96 ? -5.801 -8.981 6.387 1.00 90.56 96 LYS A N 1
ATOM 792 C CA . LYS A 1 96 ? -5.438 -9.529 7.697 1.00 90.56 96 LYS A CA 1
ATOM 793 C C . LYS A 1 96 ? -6.650 -10.076 8.453 1.00 90.56 96 LYS A C 1
ATOM 795 O O . LYS A 1 96 ? -6.591 -11.173 8.994 1.00 90.56 96 LYS A O 1
ATOM 800 N N . VAL A 1 97 ? -7.759 -9.337 8.452 1.00 91.50 97 VAL A N 1
ATOM 801 C CA . VAL A 1 97 ? -9.001 -9.772 9.106 1.00 91.50 97 VAL A CA 1
ATOM 802 C C . VAL A 1 97 ? -9.605 -11.009 8.424 1.00 91.50 97 VAL A C 1
ATOM 804 O O . VAL A 1 97 ? -10.197 -11.845 9.101 1.00 91.50 97 VAL A O 1
ATOM 807 N N . MET A 1 98 ? -9.462 -11.141 7.102 1.00 87.06 98 MET A N 1
ATOM 808 C CA . MET A 1 98 ? -10.000 -12.273 6.338 1.00 87.06 98 MET A CA 1
ATOM 809 C C . MET A 1 98 ? -9.146 -13.544 6.439 1.00 87.06 98 MET A C 1
ATOM 811 O O . MET A 1 98 ? -9.697 -14.637 6.356 1.00 87.06 98 MET A O 1
ATOM 815 N N . THR A 1 99 ? -7.821 -13.427 6.572 1.00 82.38 99 THR A N 1
ATOM 816 C CA . THR A 1 99 ? -6.909 -14.581 6.470 1.00 82.38 99 THR A CA 1
ATOM 817 C C . THR A 1 99 ? -6.489 -15.179 7.808 1.00 82.38 99 THR A C 1
ATOM 819 O O . THR A 1 99 ? -5.906 -16.260 7.814 1.00 82.38 99 THR A O 1
ATOM 822 N N . SER A 1 100 ? -6.728 -14.500 8.932 1.00 79.31 100 SER A N 1
ATOM 823 C CA . SER A 1 100 ? -6.353 -15.003 10.258 1.00 79.31 100 SER A CA 1
ATOM 824 C C . SER A 1 100 ? -7.396 -14.694 11.326 1.00 79.31 100 SER A C 1
ATOM 826 O O . SER A 1 100 ? -8.038 -13.641 11.316 1.00 79.31 100 SER A O 1
ATOM 828 N N . GLU A 1 101 ? -7.512 -15.595 12.303 1.00 83.62 101 GLU A N 1
ATOM 829 C CA . GLU A 1 101 ? -8.142 -15.272 13.579 1.00 83.62 101 GLU A CA 1
ATOM 830 C C . GLU A 1 101 ? -7.299 -14.196 14.258 1.00 83.62 101 GLU A C 1
ATOM 832 O O . GLU A 1 101 ? -6.185 -14.445 14.709 1.00 83.62 101 GLU A O 1
ATOM 837 N N . THR A 1 102 ? -7.800 -12.966 14.236 1.00 88.00 102 THR A N 1
ATOM 838 C CA . THR A 1 102 ? -7.078 -11.799 14.725 1.00 88.00 102 THR A CA 1
ATOM 839 C C . THR A 1 102 ? -7.941 -11.021 15.703 1.00 88.00 102 THR A C 1
ATOM 841 O O . THR A 1 102 ? -9.148 -10.854 15.510 1.00 88.00 102 THR A O 1
ATOM 844 N N . THR A 1 103 ? -7.307 -10.526 16.759 1.00 92.06 103 THR A N 1
ATOM 845 C CA . THR A 1 103 ? -7.924 -9.674 17.771 1.00 92.06 103 THR A CA 1
ATOM 846 C C . THR A 1 103 ? -7.763 -8.193 17.430 1.00 92.06 103 THR A C 1
ATOM 848 O O . THR A 1 103 ? -6.922 -7.780 16.632 1.00 92.06 103 THR A O 1
ATOM 851 N N . VAL A 1 104 ? -8.560 -7.345 18.084 1.00 92.25 104 VAL A N 1
ATOM 852 C CA . VAL A 1 104 ? -8.434 -5.887 17.944 1.00 92.25 104 VAL A CA 1
ATOM 853 C C . VAL A 1 104 ? -7.038 -5.400 18.364 1.00 92.25 104 VAL A C 1
ATOM 855 O O . VAL A 1 104 ? -6.502 -4.500 17.722 1.00 92.25 104 VAL A O 1
ATOM 858 N N . GLY A 1 105 ? -6.442 -6.008 19.398 1.00 93.12 105 GLY A N 1
ATOM 859 C CA . GLY A 1 105 ? -5.107 -5.651 19.886 1.00 93.12 105 GLY A CA 1
ATOM 860 C C . GLY A 1 105 ? -4.006 -5.947 18.867 1.00 93.12 105 GLY A C 1
ATOM 861 O O . GLY A 1 105 ? -3.173 -5.084 18.607 1.00 93.12 105 GLY A O 1
ATOM 862 N N . GLU A 1 106 ? -4.062 -7.109 18.217 1.00 92.88 106 GLU A N 1
ATOM 863 C CA . GLU A 1 106 ? -3.095 -7.495 17.179 1.00 92.88 106 GLU A CA 1
ATOM 864 C C . GLU A 1 106 ? -3.170 -6.576 15.952 1.00 92.88 106 GLU A C 1
ATOM 866 O O . GLU A 1 106 ? -2.139 -6.152 15.436 1.00 92.88 106 GLU A O 1
ATOM 871 N N . LEU A 1 107 ? -4.379 -6.187 15.517 1.00 93.44 107 LEU A N 1
ATOM 872 C CA . LEU A 1 107 ? -4.530 -5.189 14.447 1.00 93.44 107 LEU A CA 1
ATOM 873 C C . LEU A 1 107 ? -3.937 -3.839 14.848 1.00 93.44 107 LEU A C 1
ATOM 875 O O . LEU A 1 107 ? -3.321 -3.157 14.031 1.00 93.44 107 LEU A O 1
ATOM 879 N N . MET A 1 108 ? -4.143 -3.415 16.093 1.00 94.94 108 MET A N 1
ATOM 880 C CA . MET A 1 108 ? -3.586 -2.149 16.554 1.00 94.94 108 MET A CA 1
ATOM 881 C C . MET A 1 108 ? -2.063 -2.161 16.526 1.00 94.94 108 MET A C 1
ATOM 883 O O . MET A 1 108 ? -1.469 -1.196 16.049 1.00 94.94 108 MET A O 1
ATOM 887 N N . GLU A 1 109 ? -1.447 -3.244 16.992 1.00 93.19 109 GLU A N 1
ATOM 888 C CA . GLU A 1 109 ? 0.003 -3.407 16.985 1.00 93.19 109 GLU A CA 1
ATOM 889 C C . GLU A 1 109 ? 0.558 -3.426 15.554 1.00 93.19 109 GLU A C 1
ATOM 891 O O . GLU A 1 109 ? 1.417 -2.612 15.206 1.00 93.19 109 GLU A O 1
ATOM 896 N N . GLU A 1 110 ? 0.003 -4.274 14.685 1.00 90.75 110 GLU A N 1
ATOM 897 C CA . GLU A 1 110 ? 0.469 -4.446 13.306 1.00 90.75 110 GLU A CA 1
ATOM 898 C C . GLU A 1 110 ? 0.337 -3.160 12.477 1.00 90.75 110 GLU A C 1
ATOM 900 O O . GLU A 1 110 ? 1.254 -2.769 11.749 1.00 90.75 110 GLU A O 1
ATOM 905 N N . PHE A 1 111 ? -0.782 -2.446 12.628 1.00 90.69 111 PHE A N 1
ATOM 906 C CA . PHE A 1 111 ? -1.054 -1.207 11.897 1.00 90.69 111 PHE A CA 1
ATOM 907 C C . PHE A 1 111 ? -0.644 0.063 12.662 1.00 90.69 111 PHE A C 1
ATOM 909 O O . PHE A 1 111 ? -0.969 1.177 12.225 1.00 90.69 111 PHE A O 1
ATOM 916 N N . ARG A 1 112 ? 0.108 -0.095 13.763 1.00 91.00 112 ARG A N 1
ATOM 917 C CA . ARG A 1 112 ? 0.708 0.977 14.576 1.00 91.00 112 ARG A CA 1
ATOM 918 C C . ARG A 1 112 ? -0.303 2.029 15.042 1.00 91.00 112 ARG A C 1
ATOM 920 O O . ARG A 1 112 ? -0.080 3.231 14.899 1.00 91.00 112 ARG A O 1
ATOM 927 N N . PHE A 1 113 ? -1.444 1.587 15.560 1.00 93.25 113 PHE A N 1
ATOM 928 C CA . PHE A 1 113 ? -2.407 2.465 16.217 1.00 93.25 113 PHE A CA 1
ATOM 929 C C . PHE A 1 113 ? -2.049 2.640 17.694 1.00 93.25 113 PHE A C 1
ATOM 931 O O . PHE A 1 113 ? -2.018 1.681 18.455 1.00 93.25 113 PHE A O 1
ATOM 938 N N . GLU A 1 114 ? -1.844 3.889 18.105 1.00 91.00 114 GLU A N 1
ATOM 939 C CA . GLU A 1 114 ? -1.412 4.247 19.466 1.00 91.00 114 GLU A CA 1
ATOM 940 C C . GLU A 1 114 ? -2.485 4.004 20.535 1.00 91.00 114 GLU A C 1
ATOM 942 O O . GLU A 1 114 ? -2.180 3.863 21.716 1.00 91.00 114 GLU A O 1
ATOM 947 N N . SER A 1 115 ? -3.762 3.985 20.145 1.00 95.62 115 SER A N 1
ATOM 948 C CA . SER A 1 115 ? -4.865 3.772 21.077 1.00 95.62 115 SER A CA 1
ATOM 949 C C . SER A 1 115 ? -6.090 3.155 20.412 1.00 95.62 115 SER A C 1
ATOM 951 O O . SER A 1 115 ? -6.348 3.329 19.216 1.00 95.62 115 SER A O 1
ATOM 953 N N . GLN A 1 116 ? -6.906 2.487 21.231 1.00 94.31 116 GLN A N 1
ATOM 954 C CA . GLN A 1 116 ? -8.184 1.910 20.813 1.00 94.31 116 GLN A CA 1
ATOM 955 C C . GLN A 1 116 ? -9.136 2.981 20.269 1.00 94.31 116 GLN A C 1
ATOM 957 O O . GLN A 1 116 ? -9.884 2.726 19.324 1.00 94.31 116 GLN A O 1
ATOM 962 N N . ALA A 1 117 ? -9.110 4.189 20.840 1.00 95.94 117 ALA A N 1
ATOM 963 C CA . ALA A 1 117 ? -9.933 5.306 20.390 1.00 95.94 117 ALA A CA 1
ATOM 964 C C . ALA A 1 117 ? -9.547 5.751 18.970 1.00 95.94 117 ALA A C 1
ATOM 966 O O . ALA A 1 117 ? -10.426 5.897 18.118 1.00 95.94 117 ALA A O 1
ATOM 967 N N . HIS A 1 118 ? -8.242 5.881 18.693 1.00 96.06 118 HIS A N 1
ATOM 968 C CA . HIS A 1 118 ? -7.736 6.218 17.360 1.00 96.06 118 HIS A CA 1
ATOM 969 C C . HIS A 1 118 ? -8.114 5.144 16.339 1.00 96.06 118 HIS A C 1
ATOM 971 O O . HIS A 1 118 ? -8.633 5.466 15.269 1.00 96.06 118 HIS A O 1
ATOM 977 N N . PHE A 1 119 ? -7.928 3.867 16.685 1.00 96.31 119 PHE A N 1
ATOM 978 C CA . PHE A 1 119 ? -8.285 2.776 15.782 1.00 96.31 119 PHE A CA 1
ATOM 979 C C . PHE A 1 119 ? -9.797 2.697 15.533 1.00 96.31 119 PHE A C 1
ATOM 981 O O . PHE A 1 119 ? -10.243 2.522 14.403 1.00 96.31 119 PHE A O 1
ATOM 988 N N . THR A 1 120 ? -10.609 2.918 16.567 1.00 96.56 120 THR A N 1
ATOM 989 C CA . THR A 1 120 ? -12.072 2.921 16.437 1.00 96.56 120 THR A CA 1
ATOM 990 C C . THR A 1 120 ? -12.559 4.060 15.546 1.00 96.56 120 THR A C 1
ATOM 992 O O . THR A 1 120 ? -13.434 3.846 14.707 1.00 96.56 120 THR A O 1
ATOM 995 N N . HIS A 1 121 ? -11.995 5.261 15.698 1.00 97.31 121 HIS A N 1
ATOM 996 C CA . HIS A 1 121 ? -12.304 6.388 14.821 1.00 97.31 121 HIS A CA 1
ATOM 997 C C . HIS A 1 121 ? -11.925 6.083 13.367 1.00 97.31 121 HIS A C 1
ATOM 999 O O . HIS A 1 121 ? -12.746 6.261 12.467 1.00 97.31 121 HIS A O 1
ATOM 1005 N N . TYR A 1 122 ? -10.725 5.538 13.154 1.00 96.62 122 TYR A N 1
ATOM 1006 C CA . TYR A 1 122 ? -10.248 5.121 11.839 1.00 96.62 122 TYR A CA 1
ATOM 1007 C C . TYR A 1 122 ? -11.191 4.105 11.177 1.00 96.62 122 TYR A C 1
ATOM 1009 O O . TYR A 1 122 ? -11.586 4.288 10.025 1.00 96.62 122 TYR A O 1
ATOM 1017 N N . CYS A 1 123 ? -11.610 3.062 11.904 1.00 96.31 123 CYS A N 1
ATOM 1018 C CA . CYS A 1 123 ? -12.524 2.055 11.367 1.00 96.31 123 CYS A CA 1
ATOM 1019 C C . CYS A 1 123 ? -13.893 2.639 11.010 1.00 96.31 123 CYS A C 1
ATOM 1021 O O . CYS A 1 123 ? -14.419 2.344 9.936 1.00 96.31 123 CYS A O 1
ATOM 1023 N N . LYS A 1 124 ? -14.446 3.522 11.848 1.00 96.56 124 LYS A N 1
ATOM 1024 C CA . LYS A 1 124 ? -15.713 4.197 11.539 1.00 96.56 124 LYS A CA 1
ATOM 1025 C C . LYS A 1 124 ? -15.599 5.055 10.283 1.00 96.56 124 LYS A C 1
ATOM 1027 O O . LYS A 1 124 ? -16.499 5.030 9.455 1.00 96.56 124 LYS A O 1
ATOM 1032 N N . GLN A 1 125 ? -14.487 5.766 10.119 1.00 96.75 125 GLN A N 1
ATOM 1033 C CA . GLN A 1 125 ? -14.259 6.642 8.973 1.00 96.75 125 GLN A CA 1
ATOM 1034 C C . GLN A 1 125 ? -14.051 5.875 7.658 1.00 96.75 125 GLN A C 1
ATOM 1036 O O . GLN A 1 125 ? -14.491 6.335 6.605 1.00 96.75 125 GLN A O 1
ATOM 1041 N N . HIS A 1 126 ? -13.350 4.739 7.693 1.00 95.44 126 HIS A N 1
ATOM 1042 C CA . HIS A 1 126 ? -12.913 4.042 6.477 1.00 95.44 126 HIS A CA 1
ATOM 1043 C C . HIS A 1 126 ? -13.691 2.766 6.152 1.00 95.44 126 HIS A C 1
ATOM 1045 O O . HIS A 1 126 ? -13.714 2.358 4.993 1.00 95.44 126 HIS A O 1
ATOM 1051 N N . PHE A 1 127 ? -14.344 2.157 7.141 1.00 94.75 127 PHE A N 1
ATOM 1052 C CA . PHE A 1 127 ? -15.099 0.911 6.992 1.00 94.75 127 PHE A CA 1
ATOM 1053 C C . PHE A 1 127 ? -16.554 1.019 7.467 1.00 94.75 127 PHE A C 1
ATOM 1055 O O . PHE A 1 127 ? -17.284 0.033 7.376 1.00 94.75 127 PHE A O 1
ATOM 1062 N N . ASN A 1 128 ? -16.986 2.185 7.966 1.00 95.50 128 ASN A N 1
ATOM 1063 C CA . ASN A 1 128 ? -18.334 2.426 8.497 1.00 95.50 128 ASN A CA 1
ATOM 1064 C C . ASN A 1 128 ? -18.753 1.454 9.620 1.00 95.50 128 ASN A C 1
ATOM 1066 O O . ASN A 1 128 ? -19.936 1.173 9.787 1.00 95.50 128 ASN A O 1
ATOM 1070 N N . CYS A 1 129 ? -17.794 0.923 10.381 1.00 94.81 129 CYS A N 1
ATOM 1071 C CA . CYS A 1 129 ? -18.038 0.000 11.492 1.00 94.81 129 CYS A CA 1
ATOM 1072 C C . CYS A 1 129 ? -16.943 0.113 12.564 1.00 94.81 129 CYS A C 1
ATOM 1074 O O . CYS A 1 129 ? -15.916 0.768 12.368 1.00 94.81 129 CYS A O 1
ATOM 1076 N N . THR A 1 130 ? -17.166 -0.488 13.730 1.00 95.25 130 THR A N 1
ATOM 1077 C CA . THR A 1 130 ? -16.163 -0.601 14.797 1.00 95.25 130 THR A CA 1
ATOM 1078 C C . THR A 1 130 ? -15.143 -1.708 14.494 1.00 95.25 130 THR A C 1
ATOM 1080 O O . THR A 1 130 ? -15.434 -2.608 13.708 1.00 95.25 130 THR A O 1
ATOM 1083 N N . PRO A 1 131 ? -13.959 -1.714 15.139 1.00 93.88 131 PRO A N 1
ATOM 1084 C CA . PRO A 1 131 ? -12.976 -2.782 14.950 1.00 93.88 131 PRO A CA 1
ATOM 1085 C C . PRO A 1 131 ? -13.537 -4.187 15.213 1.00 93.88 131 PRO A C 1
ATOM 1087 O O . PRO A 1 131 ? -13.232 -5.124 14.484 1.00 93.88 131 PRO A O 1
ATOM 1090 N N . ARG A 1 132 ? -14.403 -4.333 16.224 1.00 93.38 132 ARG A N 1
ATOM 1091 C CA . ARG A 1 132 ? -15.028 -5.618 16.561 1.00 93.38 132 ARG A CA 1
ATOM 1092 C C . ARG A 1 132 ? -16.038 -6.062 15.502 1.00 93.38 132 ARG A C 1
ATOM 1094 O O . ARG A 1 132 ? -16.044 -7.226 15.122 1.00 93.38 132 ARG A O 1
ATOM 1101 N N . GLU A 1 133 ? -16.857 -5.138 15.007 1.00 93.94 133 GLU A N 1
ATOM 1102 C CA . GLU A 1 133 ? -17.790 -5.402 13.904 1.00 93.94 133 GLU A CA 1
ATOM 1103 C C . GLU A 1 133 ? -17.049 -5.755 12.613 1.00 93.94 133 GLU A C 1
ATOM 1105 O O . GLU A 1 133 ? -17.477 -6.659 11.901 1.00 93.94 133 GLU A O 1
ATOM 1110 N N . LEU A 1 134 ? -15.926 -5.084 12.331 1.00 92.81 134 LEU A N 1
ATOM 1111 C CA . LEU A 1 134 ? -15.075 -5.391 11.185 1.00 92.81 134 LEU A CA 1
ATOM 1112 C C . LEU A 1 134 ? -14.595 -6.845 11.244 1.00 92.81 134 LEU A C 1
ATOM 1114 O O . LEU A 1 134 ? -14.740 -7.571 10.266 1.00 92.81 134 LEU A O 1
ATOM 1118 N N . ILE A 1 135 ? -14.085 -7.278 12.399 1.00 91.69 135 ILE A N 1
ATOM 1119 C CA . ILE A 1 135 ? -13.625 -8.653 12.619 1.00 91.69 135 ILE A CA 1
ATOM 1120 C C . ILE A 1 135 ? -14.775 -9.654 12.443 1.00 91.69 135 ILE A C 1
ATOM 1122 O O . ILE A 1 135 ? -14.671 -10.573 11.632 1.00 91.69 135 ILE A O 1
ATOM 1126 N N . MET A 1 136 ? -15.905 -9.435 13.124 1.00 89.38 136 MET A N 1
ATOM 1127 C CA . MET A 1 136 ? -17.067 -10.327 13.030 1.00 89.38 136 MET A CA 1
ATOM 1128 C C . MET A 1 136 ? -17.599 -10.440 11.597 1.00 89.38 136 MET A C 1
ATOM 1130 O O . MET A 1 136 ? -17.928 -11.534 11.149 1.00 89.38 136 MET A O 1
ATOM 1134 N N . LYS A 1 137 ? -17.652 -9.330 10.853 1.00 86.06 137 LYS A N 1
ATOM 1135 C CA . LYS A 1 137 ? -18.188 -9.302 9.488 1.00 86.06 137 LYS A CA 1
ATOM 1136 C C . LYS A 1 137 ? -17.435 -10.225 8.528 1.00 86.06 137 LYS A C 1
ATOM 1138 O O . LYS A 1 137 ? -18.061 -10.780 7.634 1.00 86.06 137 LYS A O 1
ATOM 1143 N N . TYR A 1 138 ? -16.121 -10.362 8.685 1.00 80.19 138 TYR A N 1
ATOM 1144 C CA . TYR A 1 138 ? -15.280 -11.103 7.740 1.00 80.19 138 TYR A CA 1
ATOM 1145 C C . TYR A 1 138 ? -14.849 -12.482 8.252 1.00 80.19 138 TYR A C 1
ATOM 1147 O O . TYR A 1 138 ? -14.548 -13.345 7.435 1.00 80.19 138 TYR A O 1
ATOM 1155 N N . GLN A 1 139 ? -14.889 -12.732 9.563 1.00 71.69 139 GLN A N 1
ATOM 1156 C CA . GLN A 1 139 ? -14.647 -14.071 10.114 1.00 71.69 139 GLN A CA 1
ATOM 1157 C C . GLN A 1 139 ? -15.872 -14.991 10.003 1.00 71.69 139 GLN A C 1
ATOM 1159 O O . GLN A 1 139 ? -15.712 -16.188 9.798 1.00 71.69 139 GLN A O 1
ATOM 1164 N N . VAL A 1 140 ? -17.096 -14.448 10.049 1.00 59.12 140 VAL A N 1
ATOM 1165 C CA . VAL A 1 140 ? -18.338 -15.240 9.895 1.00 59.12 140 VAL A CA 1
ATOM 1166 C C . VAL A 1 140 ? -18.544 -15.742 8.457 1.00 59.12 140 VAL A C 1
ATOM 1168 O O . VAL A 1 140 ? -19.288 -16.687 8.239 1.00 59.12 140 VAL A O 1
ATOM 1171 N N . VAL A 1 141 ? -17.875 -15.145 7.466 1.00 53.00 141 VAL A N 1
ATOM 1172 C CA . VAL A 1 141 ? -18.007 -15.528 6.045 1.00 53.00 141 VAL A CA 1
ATOM 1173 C C . VAL A 1 141 ? -17.118 -16.729 5.672 1.00 53.00 14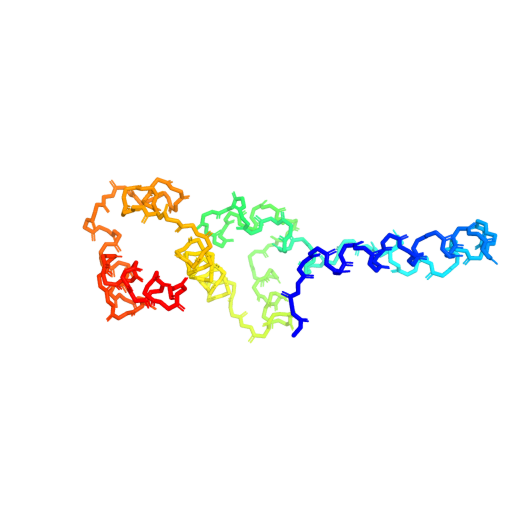1 VAL A C 1
ATOM 1175 O O . VAL A 1 141 ? -17.306 -17.312 4.610 1.00 53.00 141 VAL A O 1
ATOM 1178 N N . ASN A 1 142 ? -16.183 -17.125 6.543 1.00 46.6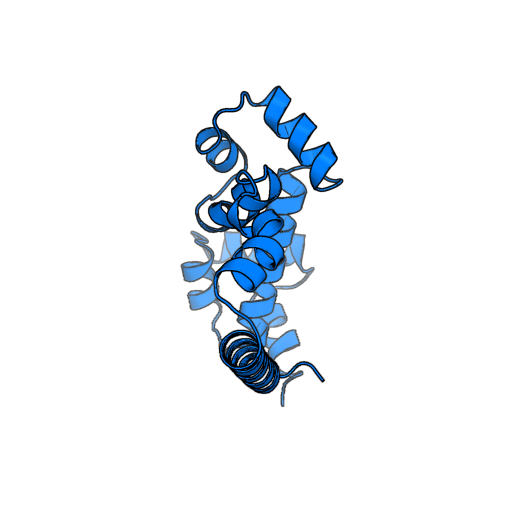9 142 ASN A N 1
ATOM 1179 C CA . ASN A 1 142 ? -15.250 -18.237 6.314 1.00 46.69 142 ASN A CA 1
ATOM 1180 C C . ASN A 1 142 ? -15.541 -19.479 7.190 1.00 46.69 142 ASN A C 1
ATOM 1182 O O . ASN A 1 142 ? -14.669 -20.340 7.317 1.00 46.69 142 ASN A O 1
ATOM 1186 N N . GLN A 1 143 ? -16.737 -19.569 7.786 1.00 41.47 143 GLN A N 1
ATOM 1187 C CA . GLN A 1 143 ? -17.296 -20.797 8.380 1.00 41.47 143 GLN A CA 1
ATOM 1188 C C . GLN A 1 143 ? -18.400 -21.353 7.482 1.00 41.47 143 GLN A C 1
ATOM 1190 O O . GLN A 1 143 ? -18.459 -22.594 7.347 1.00 41.47 143 GLN A O 1
#

pLDDT: mean 89.82, std 10.25, range [41.47, 97.31]

Sequence (143 aa):
MDCGHFHTLLQQELFFLLRGFYLKEELALLFHPIISAELTFKDFVIGNYFKVSNVNDLISLSNMCKSSFYCKFKEVFGMTAKQWLLKQRNTHILNKVMTSETTVGELMEEFRFESQAHFTHYCKQHFNCTPRELIMKYQVVNQ